Protein AF-A0A2S8FI30-F1 (afdb_monomer_lite)

Structure (mmCIF, N/CA/C/O backbone):
data_AF-A0A2S8FI30-F1
#
_entry.id   AF-A0A2S8FI30-F1
#
loop_
_atom_site.group_PDB
_atom_site.id
_atom_site.type_symbol
_atom_site.label_atom_id
_atom_site.label_alt_id
_atom_site.label_comp_id
_atom_site.label_asym_id
_atom_site.label_entity_id
_atom_site.label_seq_id
_atom_site.pdbx_PDB_ins_code
_atom_site.Cartn_x
_atom_site.Cartn_y
_atom_site.Cartn_z
_atom_site.occupancy
_atom_site.B_iso_or_equiv
_atom_site.auth_seq_id
_atom_site.auth_comp_id
_atom_site.auth_asym_id
_atom_site.auth_atom_id
_atom_site.pdbx_PDB_model_num
ATOM 1 N N . ASN A 1 1 ? 1.760 -19.491 18.543 1.00 48.53 1 ASN A N 1
ATOM 2 C CA . ASN A 1 1 ? 0.529 -19.388 17.730 1.00 48.53 1 ASN A CA 1
ATOM 3 C C . ASN A 1 1 ? 0.684 -18.274 16.718 1.00 48.53 1 ASN A C 1
ATOM 5 O O . ASN A 1 1 ? 1.108 -17.196 17.107 1.00 48.53 1 ASN A O 1
ATOM 9 N N . ALA A 1 2 ? 0.398 -18.541 15.443 1.00 77.31 2 ALA A N 1
ATOM 10 C CA . ALA A 1 2 ? 0.390 -17.518 14.401 1.00 77.31 2 ALA A CA 1
ATOM 11 C C . ALA A 1 2 ? -0.924 -16.720 14.468 1.00 77.31 2 ALA A C 1
ATOM 13 O O . ALA A 1 2 ? -1.994 -17.319 14.578 1.00 77.31 2 ALA A O 1
ATOM 14 N N . THR A 1 3 ? -0.848 -15.389 14.424 1.00 86.88 3 THR A N 1
ATOM 15 C CA . THR A 1 3 ? -2.025 -14.510 14.316 1.00 86.88 3 THR A CA 1
ATOM 16 C C . THR A 1 3 ? -2.758 -14.792 13.003 1.00 86.88 3 THR A C 1
ATOM 18 O O . THR A 1 3 ? -2.116 -14.876 11.954 1.00 86.88 3 THR A O 1
ATOM 21 N N . LEU A 1 4 ? -4.083 -14.950 13.047 1.00 93.75 4 LEU A N 1
ATOM 22 C CA . LEU A 1 4 ? -4.914 -15.116 11.853 1.00 93.75 4 LEU A CA 1
ATOM 23 C C . LEU A 1 4 ? -5.099 -13.755 11.173 1.00 93.75 4 LEU A C 1
ATOM 25 O O . LEU A 1 4 ? -5.474 -12.808 11.842 1.00 93.75 4 LEU A O 1
ATOM 29 N N . TRP A 1 5 ? -4.890 -13.666 9.859 1.00 96.81 5 TRP A N 1
ATOM 30 C CA . TRP A 1 5 ? -5.073 -12.421 9.105 1.00 96.81 5 TRP A CA 1
ATOM 31 C C . TRP A 1 5 ? -6.283 -12.513 8.175 1.00 96.81 5 TRP A C 1
ATOM 33 O O . TRP A 1 5 ? -6.481 -13.521 7.497 1.00 96.81 5 TRP A O 1
ATOM 43 N N . ARG A 1 6 ? -7.107 -11.462 8.140 1.00 97.25 6 ARG A N 1
ATOM 44 C CA . ARG A 1 6 ? -8.367 -11.386 7.380 1.00 97.25 6 ARG A CA 1
ATOM 45 C C . ARG A 1 6 ? -8.351 -10.207 6.413 1.00 97.25 6 ARG A C 1
ATOM 47 O O . ARG A 1 6 ? -7.828 -9.152 6.748 1.00 97.25 6 ARG A O 1
ATOM 54 N N . THR A 1 7 ? -8.943 -10.376 5.229 1.00 97.56 7 THR A N 1
ATOM 55 C CA . THR A 1 7 ? -9.013 -9.328 4.191 1.00 97.56 7 THR A CA 1
ATOM 56 C C . THR A 1 7 ? -9.756 -8.086 4.663 1.00 97.56 7 THR A C 1
ATOM 58 O O . THR A 1 7 ? -10.864 -8.195 5.189 1.00 97.56 7 THR A O 1
ATOM 61 N N . LEU A 1 8 ? -9.178 -6.919 4.387 1.00 97.50 8 LEU A N 1
ATOM 62 C CA . LEU A 1 8 ? -9.879 -5.643 4.345 1.00 97.50 8 LEU A CA 1
ATOM 63 C C . LEU A 1 8 ? -10.277 -5.363 2.895 1.00 97.50 8 LEU A C 1
ATOM 65 O O . LEU A 1 8 ? -9.431 -5.357 2.004 1.00 97.50 8 LEU A O 1
ATOM 69 N N . LYS A 1 9 ? -11.575 -5.176 2.650 1.00 97.06 9 LYS A N 1
ATOM 70 C CA . LYS A 1 9 ? -12.101 -4.876 1.314 1.00 97.06 9 LYS A CA 1
ATOM 71 C C . LYS A 1 9 ? -12.248 -3.369 1.165 1.00 97.06 9 LYS A C 1
ATOM 73 O O . LYS A 1 9 ? -12.933 -2.752 1.976 1.00 97.06 9 LYS A O 1
ATOM 78 N N . ALA A 1 10 ? -11.615 -2.797 0.148 1.00 97.75 10 ALA A N 1
ATOM 79 C CA . ALA A 1 10 ? -11.754 -1.377 -0.144 1.00 97.75 10 ALA A CA 1
ATOM 80 C C . ALA A 1 10 ? -13.154 -1.079 -0.704 1.00 97.75 10 ALA A C 1
ATOM 82 O O . ALA A 1 10 ? -13.654 -1.820 -1.553 1.00 97.75 10 ALA A O 1
ATOM 83 N N . SER A 1 11 ? -13.771 0.007 -0.240 1.00 97.88 11 SER A N 1
ATOM 84 C CA . SER A 1 11 ? -15.017 0.559 -0.788 1.00 97.88 11 SER A CA 1
ATOM 85 C C . SER A 1 11 ? -14.761 1.655 -1.823 1.00 97.88 11 SER A C 1
ATOM 87 O O . SER A 1 11 ? -15.597 1.871 -2.699 1.00 97.88 11 SER A O 1
ATOM 89 N N . LYS A 1 12 ? -13.609 2.332 -1.742 1.00 98.56 12 LYS A N 1
ATOM 90 C CA . LYS A 1 12 ? -13.217 3.419 -2.643 1.00 98.56 12 LYS A CA 1
ATOM 91 C C . LYS A 1 12 ? -11.731 3.326 -2.977 1.00 98.56 12 LYS A C 1
ATOM 93 O O . LYS A 1 12 ? -10.918 3.018 -2.106 1.00 98.56 12 LYS A O 1
ATOM 98 N N . LEU A 1 13 ? -11.406 3.592 -4.239 1.00 98.75 13 LEU A N 1
ATOM 99 C CA . LEU A 1 13 ? -10.051 3.608 -4.778 1.00 98.75 13 LEU A CA 1
ATOM 100 C C . LEU A 1 13 ? -9.864 4.909 -5.559 1.00 98.75 13 LEU A C 1
ATOM 102 O O . LEU A 1 13 ? -10.626 5.183 -6.487 1.00 98.75 13 LEU A O 1
ATOM 106 N N . GLU A 1 14 ? -8.864 5.698 -5.194 1.00 98.69 14 GLU A N 1
ATOM 107 C CA . GLU A 1 14 ? -8.540 6.971 -5.836 1.00 98.69 14 GLU A CA 1
ATOM 108 C C . GLU A 1 14 ? -7.044 7.047 -6.123 1.00 98.69 14 GLU A C 1
ATOM 110 O O . GLU A 1 14 ? -6.220 6.537 -5.362 1.00 98.69 14 GLU A O 1
ATOM 115 N N . THR A 1 15 ? -6.689 7.687 -7.234 1.00 98.56 15 THR A N 1
ATOM 116 C CA . THR A 1 15 ? -5.297 7.915 -7.624 1.00 98.56 15 THR A CA 1
ATOM 117 C C . THR A 1 15 ? -5.141 9.250 -8.344 1.00 98.56 15 THR A C 1
ATOM 119 O O . THR A 1 15 ? -6.119 9.881 -8.748 1.00 98.56 15 THR A O 1
ATOM 122 N N . ASN A 1 16 ? -3.892 9.664 -8.551 1.00 97.88 16 ASN A N 1
ATOM 123 C CA . ASN A 1 16 ? -3.548 10.788 -9.419 1.00 97.88 16 ASN A CA 1
ATOM 124 C C . ASN A 1 16 ? -3.657 10.464 -10.924 1.00 97.88 16 ASN A C 1
ATOM 126 O O . ASN A 1 16 ? -4.000 11.350 -11.704 1.00 97.88 16 ASN A O 1
ATOM 130 N N . LEU A 1 17 ? -3.333 9.237 -11.347 1.00 98.00 17 LEU A N 1
ATOM 131 C CA . LEU A 1 17 ? -3.381 8.817 -12.757 1.00 98.00 17 LEU A CA 1
ATOM 132 C C . LEU A 1 17 ? -3.644 7.307 -12.948 1.00 98.00 17 LEU A C 1
ATOM 134 O O . LEU A 1 17 ? -4.478 6.971 -13.795 1.00 98.00 17 LEU A O 1
ATOM 138 N N . PRO A 1 18 ? -2.994 6.383 -12.206 1.00 98.06 18 PRO A N 1
ATOM 139 C CA . PRO A 1 18 ? -3.192 4.946 -12.410 1.00 98.06 18 PRO A CA 1
ATOM 140 C C . PRO A 1 18 ? -4.629 4.471 -12.206 1.00 98.06 18 PRO A C 1
ATOM 142 O O . PRO A 1 18 ? -5.340 4.950 -11.332 1.00 98.06 18 PRO A O 1
ATOM 145 N N . LYS A 1 19 ? -5.061 3.453 -12.944 1.00 98.50 19 LYS A N 1
ATOM 146 C CA . LYS A 1 19 ? -6.378 2.841 -12.729 1.00 98.50 19 LYS A CA 1
ATOM 147 C C . LYS A 1 19 ? -6.265 1.708 -11.721 1.00 98.50 19 LYS A C 1
ATOM 149 O O . LYS A 1 19 ? -5.481 0.789 -11.947 1.00 98.50 19 LYS A O 1
ATOM 154 N N . LEU A 1 20 ? -7.069 1.752 -10.660 1.00 98.75 20 LEU A N 1
ATOM 155 C CA . LEU A 1 20 ? -7.162 0.679 -9.670 1.00 98.75 20 LEU A CA 1
ATOM 156 C C . LEU A 1 20 ? -8.477 -0.093 -9.811 1.00 98.75 20 LEU A C 1
ATOM 158 O O . LEU A 1 20 ? -9.530 0.500 -10.041 1.00 98.75 20 LEU A O 1
ATOM 162 N N . GLU A 1 21 ? -8.412 -1.407 -9.624 1.00 98.44 21 GLU A N 1
ATOM 163 C CA . GLU A 1 21 ? -9.562 -2.314 -9.623 1.00 98.44 21 GLU A CA 1
ATOM 164 C C . GLU A 1 21 ? -9.452 -3.308 -8.462 1.00 98.44 21 GLU A C 1
ATOM 166 O O . GLU A 1 21 ? -8.405 -3.928 -8.274 1.00 98.44 21 GLU A O 1
ATOM 171 N N . THR A 1 22 ? -10.535 -3.502 -7.705 1.00 98.44 22 THR A N 1
ATOM 172 C CA . THR A 1 22 ? -10.624 -4.581 -6.708 1.00 98.44 22 THR A CA 1
ATOM 173 C C . THR A 1 22 ? -10.979 -5.902 -7.393 1.00 98.44 22 THR A C 1
ATOM 175 O O . THR A 1 22 ? -12.020 -6.014 -8.036 1.00 98.44 22 THR A O 1
ATOM 178 N N . LEU A 1 23 ? -10.148 -6.923 -7.204 1.00 98.38 23 LEU A N 1
ATOM 179 C CA . LEU A 1 23 ? -10.343 -8.278 -7.713 1.00 98.38 23 LEU A CA 1
ATOM 180 C C . LEU A 1 23 ? -11.223 -9.128 -6.777 1.00 98.38 23 LEU A C 1
ATOM 182 O O . LEU A 1 23 ? -11.473 -8.786 -5.620 1.00 98.38 23 LEU A O 1
ATOM 186 N N . ALA A 1 24 ? -11.666 -10.291 -7.265 1.00 96.62 24 ALA A N 1
ATOM 187 C CA . ALA A 1 24 ? -12.576 -11.188 -6.544 1.00 96.62 24 ALA A CA 1
ATOM 188 C C . ALA A 1 24 ? -12.027 -11.705 -5.196 1.00 96.62 24 ALA A C 1
ATOM 190 O O . ALA A 1 24 ? -12.799 -11.963 -4.271 1.00 96.62 24 ALA A O 1
ATOM 191 N N . ASP A 1 25 ? -10.705 -11.834 -5.064 1.00 96.38 25 ASP A N 1
ATOM 192 C CA . ASP A 1 25 ? -10.029 -12.243 -3.824 1.00 96.38 25 ASP A CA 1
ATOM 193 C C . ASP A 1 25 ? -9.849 -11.091 -2.811 1.00 96.38 25 ASP A C 1
ATOM 195 O O . ASP A 1 25 ? -9.383 -11.309 -1.689 1.00 96.38 25 ASP A O 1
ATOM 199 N N . GLY A 1 26 ? -10.254 -9.872 -3.183 1.00 96.62 26 GLY A N 1
ATOM 200 C CA . GLY A 1 26 ? -10.103 -8.650 -2.398 1.00 96.62 26 GLY A CA 1
ATOM 201 C C . GLY A 1 26 ? -8.739 -7.973 -2.533 1.00 96.62 26 GLY A C 1
ATOM 202 O O . GLY A 1 26 ? -8.513 -6.973 -1.855 1.00 96.62 26 GLY A O 1
ATOM 203 N N . SER A 1 27 ? -7.843 -8.487 -3.383 1.00 98.62 27 SER A N 1
ATOM 204 C CA . SER A 1 27 ? -6.656 -7.743 -3.810 1.00 98.62 27 SER A CA 1
ATOM 205 C C . SER A 1 27 ? -7.035 -6.625 -4.783 1.00 98.62 27 SER A C 1
ATOM 207 O O . SER A 1 27 ? -8.116 -6.618 -5.364 1.00 98.62 27 SER A O 1
ATOM 209 N N . ILE A 1 28 ? -6.149 -5.657 -4.937 1.00 98.88 28 ILE A N 1
ATOM 210 C CA . ILE A 1 28 ? -6.272 -4.493 -5.800 1.00 98.88 28 ILE A CA 1
ATOM 211 C C . ILE A 1 28 ? -5.218 -4.631 -6.894 1.00 98.88 28 ILE A C 1
ATOM 213 O O . ILE A 1 28 ? -4.057 -4.932 -6.609 1.00 98.88 28 ILE A O 1
ATOM 217 N N . PHE A 1 29 ? -5.627 -4.414 -8.139 1.00 98.88 29 PHE A N 1
ATOM 218 C CA . PHE A 1 29 ? -4.756 -4.398 -9.305 1.00 98.88 29 PHE A CA 1
ATOM 219 C C . PHE A 1 29 ? -4.650 -2.982 -9.869 1.00 98.88 29 PHE A C 1
ATOM 221 O O . PHE A 1 29 ? -5.655 -2.291 -10.018 1.00 98.88 29 PHE A O 1
ATOM 228 N N . SER A 1 30 ? -3.431 -2.560 -10.190 1.00 98.69 30 SER A N 1
ATOM 229 C CA . SER A 1 30 ? -3.097 -1.248 -10.733 1.00 98.69 30 SER A CA 1
ATOM 230 C C . SER A 1 30 ? -2.647 -1.368 -12.185 1.00 98.69 30 SER A C 1
ATOM 232 O O . SER A 1 30 ? -1.804 -2.195 -12.535 1.00 98.69 30 SER A O 1
ATOM 234 N N . SER A 1 31 ? -3.225 -0.538 -13.047 1.00 98.12 31 SER A N 1
ATOM 235 C CA . SER A 1 31 ? -3.053 -0.587 -14.499 1.00 98.12 31 SER A CA 1
ATOM 236 C C . SER A 1 31 ? -3.124 0.809 -15.130 1.00 98.12 31 SER A C 1
ATOM 238 O O . SER A 1 31 ? -3.230 1.820 -14.434 1.00 98.12 31 SER A O 1
ATOM 240 N N . GLY A 1 32 ? -3.060 0.877 -16.463 1.00 97.06 32 GLY A N 1
ATOM 241 C CA . GLY A 1 32 ? -3.092 2.137 -17.211 1.00 97.06 32 GLY A CA 1
ATOM 242 C C . GLY A 1 32 ? -1.777 2.907 -17.123 1.00 97.06 32 GLY A C 1
ATOM 243 O O . GLY A 1 32 ? -0.720 2.310 -16.927 1.00 97.06 32 GLY A O 1
ATOM 244 N N . ASP A 1 33 ? -1.836 4.225 -17.263 1.00 96.88 33 ASP A N 1
ATOM 245 C CA . ASP A 1 33 ? -0.640 5.059 -17.166 1.00 96.88 33 ASP A CA 1
ATOM 246 C C . ASP A 1 33 ? -0.115 5.118 -15.723 1.00 96.88 33 ASP A C 1
ATOM 248 O O . ASP A 1 33 ? -0.815 4.804 -14.757 1.00 96.88 33 ASP A O 1
ATOM 252 N N . ILE A 1 34 ? 1.163 5.452 -15.588 1.00 96.12 34 ILE A N 1
ATOM 253 C CA . ILE A 1 34 ? 1.909 5.475 -14.330 1.00 96.12 34 ILE A CA 1
ATOM 254 C C . ILE A 1 34 ? 2.854 6.674 -14.349 1.00 96.12 34 ILE A C 1
ATOM 256 O O . ILE A 1 34 ? 3.395 7.013 -15.405 1.00 96.12 34 ILE A O 1
ATOM 260 N N . THR A 1 35 ? 3.054 7.335 -13.211 1.00 96.50 35 THR A N 1
ATOM 261 C CA . THR A 1 35 ? 3.946 8.498 -13.120 1.00 96.50 35 THR A CA 1
ATOM 262 C C . THR A 1 35 ? 5.155 8.211 -12.230 1.00 96.50 35 THR A C 1
ATOM 264 O O . THR A 1 35 ? 5.244 7.175 -11.576 1.00 96.50 35 THR A O 1
ATOM 267 N N . LYS A 1 36 ? 6.113 9.146 -12.196 1.00 96.12 36 LYS A N 1
ATOM 268 C CA . LYS A 1 36 ? 7.264 9.093 -11.274 1.00 96.12 36 LYS A CA 1
ATOM 269 C C . LYS A 1 36 ? 6.864 9.320 -9.807 1.00 96.12 36 LYS A C 1
ATOM 271 O O . LYS A 1 36 ? 7.640 9.009 -8.908 1.00 96.12 36 LYS A O 1
ATOM 276 N N . ARG A 1 37 ? 5.664 9.865 -9.582 1.00 97.75 37 ARG A N 1
ATOM 277 C CA . ARG A 1 37 ? 5.104 10.149 -8.264 1.00 97.75 37 ARG A CA 1
ATOM 278 C C . ARG A 1 37 ? 3.619 9.804 -8.237 1.00 97.75 37 ARG A C 1
ATOM 280 O O . ARG A 1 37 ? 2.777 10.660 -8.509 1.00 97.75 37 ARG A O 1
ATOM 287 N N . ASP A 1 38 ? 3.307 8.561 -7.902 1.00 98.50 38 ASP A N 1
ATOM 288 C CA . ASP A 1 38 ? 1.922 8.108 -7.786 1.00 98.50 38 ASP A CA 1
ATOM 289 C C . ASP A 1 38 ? 1.452 8.114 -6.338 1.00 98.50 38 ASP A C 1
ATOM 291 O O . ASP A 1 38 ? 2.201 7.769 -5.427 1.00 98.50 38 ASP A O 1
ATOM 295 N N . MET A 1 39 ? 0.185 8.470 -6.144 1.00 98.69 39 MET A N 1
ATOM 296 C CA . MET A 1 39 ? -0.496 8.401 -4.855 1.00 98.69 39 MET A CA 1
ATOM 297 C C . MET A 1 39 ? -1.715 7.500 -5.001 1.00 98.69 39 MET A C 1
ATOM 299 O O . MET A 1 39 ? -2.551 7.761 -5.867 1.00 98.69 39 MET A O 1
ATOM 303 N N . PHE A 1 40 ? -1.821 6.461 -4.172 1.00 98.81 40 PHE A N 1
ATOM 304 C CA . PHE A 1 40 ? -3.023 5.628 -4.066 1.00 98.81 40 PHE A CA 1
ATOM 305 C C . PHE A 1 40 ? -3.726 5.934 -2.748 1.00 98.81 40 PHE A C 1
ATOM 307 O O . PHE A 1 40 ? -3.162 5.686 -1.686 1.00 98.81 40 PHE A O 1
ATOM 314 N N . THR A 1 41 ? -4.965 6.412 -2.817 1.00 98.88 41 THR A N 1
ATOM 315 C CA . THR A 1 41 ? -5.828 6.650 -1.657 1.00 98.88 41 THR A CA 1
ATOM 316 C C . THR A 1 41 ? -6.918 5.584 -1.632 1.00 98.88 41 THR A C 1
ATOM 318 O O . THR A 1 41 ? -7.686 5.422 -2.582 1.00 98.88 41 THR A O 1
ATOM 321 N N . LEU A 1 42 ? -6.956 4.808 -0.553 1.00 98.88 42 LEU A N 1
ATOM 322 C CA . LEU A 1 42 ? -7.769 3.603 -0.418 1.00 98.88 42 LEU A CA 1
ATOM 323 C C . LEU A 1 42 ? -8.657 3.733 0.815 1.00 98.88 42 LEU A C 1
ATOM 325 O O . LEU A 1 42 ? -8.144 3.907 1.920 1.00 98.88 42 LEU A O 1
ATOM 329 N N . THR A 1 43 ? -9.970 3.604 0.652 1.00 98.75 43 THR A N 1
ATOM 330 C CA . THR A 1 43 ? -10.914 3.670 1.776 1.00 98.75 43 THR A CA 1
ATOM 331 C C . THR A 1 43 ? -11.464 2.288 2.097 1.00 98.75 43 THR A C 1
ATOM 333 O O . THR A 1 43 ? -11.948 1.581 1.213 1.00 98.75 43 THR A O 1
ATOM 336 N N . PHE A 1 44 ? -11.415 1.919 3.375 1.00 98.44 44 PHE A N 1
ATOM 337 C CA . PHE A 1 44 ? -11.895 0.660 3.928 1.00 98.44 44 PHE A CA 1
ATOM 338 C C . PHE A 1 44 ? -12.947 0.948 5.007 1.00 98.44 44 PHE A C 1
ATOM 340 O O . PHE A 1 44 ? -12.607 1.546 6.031 1.00 98.44 44 PHE A O 1
ATOM 347 N N . PRO A 1 45 ? -14.204 0.512 4.828 1.00 97.44 45 PRO A N 1
ATOM 348 C CA . PRO A 1 45 ? -15.202 0.615 5.880 1.00 97.44 45 PRO A CA 1
ATOM 349 C C . PRO A 1 45 ? -14.863 -0.390 6.986 1.00 97.44 45 PRO A C 1
ATOM 351 O O . PRO A 1 45 ? -14.655 -1.576 6.709 1.00 97.44 45 PRO A O 1
ATOM 354 N N . ILE A 1 46 ? -14.782 0.089 8.228 1.00 97.00 46 ILE A N 1
ATOM 355 C CA . ILE A 1 46 ? -14.493 -0.733 9.404 1.00 97.00 46 ILE A CA 1
ATOM 356 C C . ILE A 1 46 ? -15.771 -0.966 10.214 1.00 97.00 46 ILE A C 1
ATOM 358 O O . ILE A 1 46 ? -16.310 -0.055 10.846 1.00 97.00 46 ILE A O 1
ATOM 362 N N . ASP A 1 47 ? -16.220 -2.218 10.237 1.00 94.38 47 ASP A N 1
ATOM 363 C CA . ASP A 1 47 ?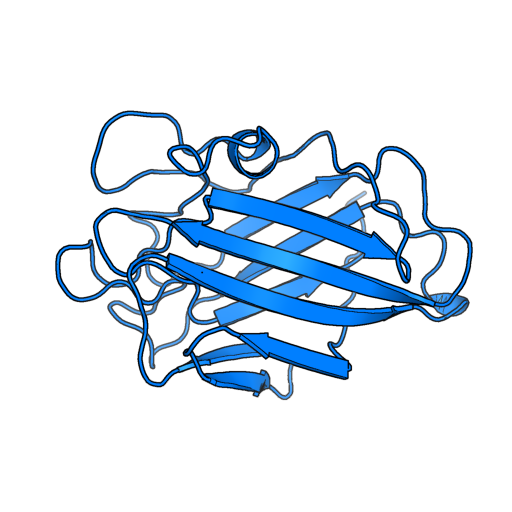 -17.399 -2.676 10.973 1.00 94.38 47 ASP A CA 1
ATOM 364 C C . ASP A 1 47 ? -17.070 -3.070 12.423 1.00 94.38 47 ASP A C 1
ATOM 366 O O . ASP A 1 47 ? -15.944 -3.485 12.710 1.00 94.38 47 ASP A O 1
ATOM 370 N N . PRO A 1 48 ? -18.057 -3.091 13.345 1.00 95.31 48 PRO A N 1
ATOM 371 C CA . PRO A 1 48 ? -17.843 -3.527 14.729 1.00 95.31 48 PRO A CA 1
ATOM 372 C C . PRO A 1 48 ? -17.213 -4.922 14.866 1.00 95.31 48 PRO A C 1
ATOM 374 O O . PRO A 1 48 ? -16.434 -5.172 15.780 1.00 95.31 48 PRO A O 1
ATOM 377 N N . SER A 1 49 ? -17.505 -5.831 13.929 1.00 94.62 49 SER A N 1
ATOM 378 C CA . SER A 1 49 ? -16.946 -7.195 13.900 1.00 94.62 49 SER A CA 1
ATOM 379 C C . SER A 1 49 ? -15.453 -7.263 13.537 1.00 94.62 49 SER A C 1
ATOM 381 O O . SER A 1 49 ? -14.841 -8.335 13.577 1.00 94.62 49 SER A O 1
ATOM 383 N N . GLN A 1 50 ? -14.869 -6.135 13.132 1.00 94.94 50 GLN A N 1
ATOM 384 C CA . GLN A 1 50 ? -13.475 -5.999 12.718 1.00 94.94 50 GLN A CA 1
ATOM 385 C C . GLN A 1 50 ? -12.618 -5.285 13.771 1.00 94.94 50 GLN A C 1
ATOM 387 O O . GLN A 1 50 ? -11.429 -5.076 13.538 1.00 94.94 50 GLN A O 1
ATOM 392 N N . LEU A 1 51 ? -13.214 -4.931 14.913 1.00 95.69 51 LEU A N 1
ATOM 393 C CA . LEU A 1 51 ? -12.579 -4.196 15.998 1.00 95.69 51 LEU A CA 1
ATOM 394 C C . LEU A 1 51 ? -12.168 -5.141 17.147 1.00 95.69 51 LEU A C 1
ATOM 396 O O . LEU A 1 51 ? -12.809 -6.173 17.357 1.00 95.69 51 LEU A O 1
ATOM 400 N N . PRO A 1 52 ? -11.136 -4.783 17.932 1.00 96.50 52 PRO A N 1
ATOM 401 C CA . PRO A 1 52 ? -10.250 -3.641 17.717 1.00 96.50 52 PRO A CA 1
ATOM 402 C C . PRO A 1 52 ? -9.272 -3.890 16.559 1.00 96.50 52 PRO A C 1
ATOM 404 O O . PRO A 1 52 ? -8.734 -4.989 16.420 1.00 96.50 52 PRO A O 1
ATOM 407 N N . LEU A 1 53 ? -8.997 -2.856 15.759 1.00 97.69 53 LEU A N 1
ATOM 408 C CA . LEU A 1 53 ? -7.949 -2.917 14.740 1.00 97.69 53 LEU A CA 1
ATOM 409 C C . LEU A 1 53 ? -6.632 -2.430 15.342 1.00 97.69 53 LEU A C 1
ATOM 411 O O . LEU A 1 53 ? -6.531 -1.286 15.776 1.00 97.69 53 LEU A O 1
ATOM 415 N N . THR A 1 54 ? -5.629 -3.301 15.376 1.00 97.75 54 THR A N 1
ATOM 416 C CA . THR A 1 54 ? -4.340 -3.038 16.043 1.00 97.75 54 THR A CA 1
ATOM 417 C C . THR A 1 54 ? -3.157 -2.976 15.084 1.00 97.75 54 THR A C 1
ATOM 419 O O . THR A 1 54 ? -2.102 -2.455 15.439 1.00 97.75 54 THR A O 1
ATOM 422 N N . ALA A 1 55 ? -3.313 -3.507 13.874 1.00 98.31 55 ALA A N 1
ATOM 423 C CA . ALA A 1 55 ? -2.271 -3.545 12.862 1.00 98.31 55 ALA A CA 1
ATOM 424 C C . ALA A 1 55 ? -2.874 -3.630 11.459 1.00 98.31 55 ALA A C 1
ATOM 426 O O . ALA A 1 55 ? -4.000 -4.100 11.274 1.00 98.31 55 ALA A O 1
ATOM 427 N N . LEU A 1 56 ? -2.079 -3.228 10.476 1.00 98.62 56 LEU A N 1
ATOM 428 C CA . LEU A 1 56 ? -2.356 -3.379 9.056 1.00 98.62 56 LEU A CA 1
ATOM 429 C C . LEU A 1 56 ? -1.233 -4.192 8.428 1.00 98.62 56 LEU A C 1
ATOM 431 O O . LEU A 1 56 ? -0.056 -3.954 8.692 1.00 98.62 56 LEU A O 1
ATOM 435 N N . ARG A 1 57 ? -1.599 -5.142 7.573 1.00 98.75 57 ARG A N 1
ATOM 436 C CA . ARG A 1 57 ? -0.658 -5.855 6.713 1.00 98.75 57 ARG A CA 1
ATOM 437 C C . ARG A 1 57 ? -0.947 -5.505 5.266 1.00 98.75 57 ARG A C 1
ATOM 439 O O . ARG A 1 57 ? -2.012 -5.857 4.768 1.00 98.75 57 ARG A O 1
ATOM 446 N N . LEU A 1 58 ? 0.017 -4.880 4.609 1.00 98.88 58 LEU A N 1
ATOM 447 C CA . LEU A 1 58 ? 0.085 -4.771 3.162 1.00 98.88 58 LEU A CA 1
ATOM 448 C C . LEU A 1 58 ? 0.700 -6.062 2.610 1.00 98.88 58 LEU A C 1
ATOM 450 O O . LEU A 1 58 ? 1.838 -6.396 2.931 1.00 98.88 58 LEU A O 1
ATOM 454 N N . GLU A 1 59 ? -0.046 -6.790 1.791 1.00 98.75 59 GLU A N 1
ATOM 455 C CA . GLU A 1 59 ? 0.452 -7.907 0.989 1.00 98.75 59 GLU A CA 1
ATOM 456 C C . GLU A 1 59 ? 0.696 -7.401 -0.431 1.00 98.75 59 GLU A C 1
ATOM 458 O O . GLU A 1 59 ? -0.195 -6.801 -1.025 1.00 98.75 59 GLU A O 1
ATOM 463 N N . VAL A 1 60 ? 1.880 -7.646 -0.984 1.00 98.81 60 VAL A N 1
ATOM 464 C CA . VAL A 1 60 ? 2.211 -7.377 -2.388 1.00 98.81 60 VAL A CA 1
ATOM 465 C C . VAL A 1 60 ? 2.307 -8.718 -3.105 1.00 98.81 60 VAL A C 1
ATOM 467 O O . VAL A 1 60 ? 2.908 -9.661 -2.585 1.00 98.81 60 VAL A O 1
ATOM 470 N N . LEU A 1 61 ? 1.634 -8.845 -4.245 1.00 98.81 61 LEU A N 1
ATOM 471 C CA . LEU A 1 61 ? 1.314 -10.135 -4.852 1.00 98.81 61 LEU A CA 1
ATOM 472 C C . LEU A 1 61 ? 1.833 -10.212 -6.289 1.00 98.81 61 LEU A C 1
ATOM 474 O O . LEU A 1 61 ? 1.745 -9.223 -7.019 1.00 98.81 61 LEU A O 1
ATOM 478 N N . PRO A 1 62 ? 2.327 -11.380 -6.723 1.00 98.50 62 PRO A N 1
ATOM 479 C CA . PRO A 1 62 ? 2.695 -11.574 -8.110 1.00 98.50 62 PRO A CA 1
ATOM 480 C C . PRO A 1 62 ? 1.459 -11.659 -9.002 1.00 98.50 62 PRO A C 1
ATOM 482 O O . PRO A 1 62 ? 0.374 -12.069 -8.577 1.00 98.50 62 PRO A O 1
ATOM 485 N N . ASP A 1 63 ? 1.637 -11.283 -10.260 1.00 98.56 63 ASP A N 1
ATOM 486 C CA . ASP A 1 63 ? 0.617 -11.394 -11.293 1.00 98.56 63 ASP A CA 1
ATOM 487 C C . ASP A 1 63 ? 1.283 -11.403 -12.673 1.00 98.56 63 ASP A C 1
ATOM 489 O O . ASP A 1 63 ? 2.084 -10.523 -12.981 1.00 98.56 63 ASP A O 1
ATOM 493 N N . GLU A 1 64 ? 0.951 -12.379 -13.520 1.00 97.94 64 GLU A N 1
ATOM 494 C CA . GLU A 1 64 ? 1.575 -12.552 -14.844 1.00 97.94 64 GLU A CA 1
ATOM 495 C C . GLU A 1 64 ? 1.348 -11.360 -15.787 1.00 97.94 64 GLU A C 1
ATOM 497 O O . GLU A 1 64 ? 2.089 -11.178 -16.750 1.00 97.94 64 GLU A O 1
ATOM 502 N N . ARG A 1 65 ? 0.340 -10.522 -15.509 1.00 98.00 65 ARG A N 1
ATOM 503 C CA . ARG A 1 65 ? 0.069 -9.293 -16.269 1.00 98.00 65 ARG A CA 1
ATOM 504 C C . ARG A 1 65 ? 1.076 -8.176 -15.976 1.00 98.00 65 ARG A C 1
ATOM 506 O O . ARG A 1 65 ? 1.096 -7.182 -16.700 1.00 98.00 65 ARG A O 1
ATOM 513 N N . LEU A 1 66 ? 1.856 -8.293 -14.901 1.00 98.38 66 LEU A N 1
ATOM 514 C CA . LEU A 1 66 ? 2.834 -7.292 -14.485 1.00 98.38 66 LEU A CA 1
ATOM 515 C C . LEU A 1 66 ? 4.206 -7.560 -15.121 1.00 98.38 66 LEU A C 1
ATOM 517 O O . LEU A 1 66 ? 4.568 -8.716 -15.354 1.00 98.38 66 LEU A O 1
ATOM 521 N N . PRO A 1 67 ? 5.016 -6.511 -15.359 1.00 97.56 67 PRO A N 1
ATOM 522 C CA . PRO A 1 67 ? 6.419 -6.663 -15.731 1.00 97.56 67 PRO A CA 1
ATOM 523 C C . PRO A 1 67 ? 7.144 -7.680 -14.845 1.00 97.56 67 PRO A C 1
ATOM 525 O O . PRO A 1 67 ? 7.044 -7.604 -13.625 1.00 97.56 67 PRO A O 1
ATOM 528 N N . ALA A 1 68 ? 7.847 -8.641 -15.450 1.00 97.50 68 ALA A N 1
ATOM 529 C CA . ALA A 1 68 ? 8.559 -9.714 -14.742 1.00 97.50 68 ALA A CA 1
ATOM 530 C C . ALA A 1 68 ? 7.721 -10.490 -13.689 1.00 97.50 68 ALA A C 1
ATOM 532 O O . ALA A 1 68 ? 8.288 -11.103 -12.790 1.00 97.50 68 ALA A O 1
ATOM 533 N N . GLY A 1 69 ? 6.384 -10.481 -13.784 1.00 98.06 69 GLY A N 1
ATOM 534 C CA . GLY A 1 69 ? 5.490 -11.114 -12.807 1.00 98.06 69 GLY A CA 1
ATOM 535 C C . GLY A 1 69 ? 5.187 -10.270 -11.560 1.00 98.06 69 GLY A C 1
ATOM 536 O O . GLY A 1 69 ? 4.496 -10.749 -10.661 1.00 98.06 69 GLY A O 1
ATOM 537 N N . GLY A 1 70 ? 5.660 -9.019 -11.493 1.00 97.94 70 GLY A N 1
ATOM 538 C CA . GLY A 1 70 ? 5.390 -8.089 -10.392 1.00 97.94 70 GLY A CA 1
ATOM 539 C C . GLY A 1 70 ? 6.225 -8.358 -9.131 1.00 97.94 70 GLY A C 1
ATOM 540 O O . GLY A 1 70 ? 7.265 -9.002 -9.228 1.00 97.94 70 GLY A O 1
ATOM 541 N N . PRO A 1 71 ? 5.804 -7.876 -7.943 1.00 98.19 71 PRO A N 1
ATOM 542 C CA . PRO A 1 71 ? 4.497 -7.278 -7.639 1.00 98.19 71 PRO A CA 1
ATOM 543 C C . PRO A 1 71 ? 4.361 -5.794 -8.027 1.00 98.19 71 PRO A C 1
ATOM 545 O O . PRO A 1 71 ? 3.283 -5.216 -7.877 1.00 98.19 71 PRO A O 1
ATOM 548 N N . GLY A 1 72 ? 5.433 -5.160 -8.501 1.00 98.06 72 GLY A N 1
ATOM 549 C CA . GLY A 1 72 ? 5.459 -3.768 -8.935 1.00 98.06 72 GLY A CA 1
ATOM 550 C C . GLY A 1 72 ? 5.216 -3.557 -10.428 1.00 98.06 72 GLY A C 1
ATOM 551 O O . GLY A 1 72 ? 5.073 -4.501 -11.207 1.00 98.06 72 GLY A O 1
ATOM 552 N N . ARG A 1 73 ? 5.145 -2.282 -10.824 1.00 97.31 73 ARG A N 1
ATOM 553 C CA . ARG A 1 73 ? 4.842 -1.847 -12.198 1.00 97.31 73 ARG A CA 1
ATOM 554 C C . ARG A 1 73 ? 6.023 -1.229 -12.933 1.00 97.31 73 ARG A C 1
ATOM 556 O O . ARG A 1 73 ? 5.860 -0.832 -14.087 1.00 97.31 73 ARG A O 1
ATOM 563 N N . SER A 1 74 ? 7.189 -1.133 -12.293 1.00 96.69 74 SER A N 1
ATOM 564 C CA . SER A 1 74 ? 8.388 -0.611 -12.951 1.00 96.69 74 SER A CA 1
ATOM 565 C C . SER A 1 74 ? 8.659 -1.399 -14.232 1.00 96.69 74 SER A C 1
ATOM 567 O O . SER A 1 74 ? 8.566 -2.628 -14.249 1.00 96.69 74 SER A O 1
ATOM 569 N N . TYR A 1 75 ? 8.977 -0.694 -15.316 1.00 91.38 75 TYR A N 1
ATOM 570 C CA . TYR A 1 75 ? 9.271 -1.311 -16.613 1.00 91.38 75 TYR A CA 1
ATOM 571 C C . TYR A 1 75 ? 10.379 -0.575 -17.365 1.00 91.38 75 TYR A C 1
ATOM 573 O O . TYR A 1 75 ? 11.344 -1.194 -17.803 1.00 91.38 75 TYR A O 1
ATOM 581 N N . TYR A 1 76 ? 10.236 0.746 -17.500 1.00 83.25 76 TYR A N 1
ATOM 582 C CA . TYR A 1 76 ? 11.198 1.633 -18.153 1.00 83.25 76 TYR A CA 1
ATOM 583 C C . TYR A 1 76 ? 11.963 2.437 -17.091 1.00 83.25 76 TYR A C 1
ATOM 585 O O . TYR A 1 76 ? 11.364 2.824 -16.090 1.00 83.25 76 TYR A O 1
ATOM 593 N N . GLU A 1 77 ? 13.267 2.669 -17.289 1.00 86.75 77 GLU A N 1
ATOM 594 C CA . GLU A 1 77 ? 14.218 3.311 -16.344 1.00 86.75 77 GLU A CA 1
ATOM 595 C C . GLU A 1 77 ? 14.459 2.564 -15.014 1.00 86.75 77 GLU A C 1
ATOM 597 O O . GLU A 1 77 ? 15.558 2.637 -14.468 1.00 86.75 77 GLU A O 1
ATOM 602 N N . GLY A 1 78 ? 13.469 1.823 -14.516 1.00 87.25 78 GLY A N 1
ATOM 603 C CA . GLY A 1 78 ? 13.556 0.955 -13.344 1.00 87.25 78 GLY A CA 1
ATOM 604 C C . GLY A 1 78 ? 13.768 -0.521 -13.685 1.00 87.25 78 GLY A C 1
ATOM 605 O O . GLY A 1 78 ? 13.647 -0.951 -14.834 1.00 87.25 78 GLY A O 1
ATOM 606 N N . ARG A 1 79 ? 14.041 -1.331 -12.658 1.00 91.75 79 ARG A N 1
ATOM 607 C CA . ARG A 1 79 ? 14.054 -2.793 -12.784 1.00 91.75 79 ARG A CA 1
ATOM 608 C C . ARG A 1 79 ? 12.633 -3.296 -13.045 1.00 91.75 79 ARG A C 1
ATOM 610 O O . ARG A 1 79 ? 11.710 -2.915 -12.334 1.00 91.75 79 ARG A O 1
ATOM 617 N N . GLN A 1 80 ? 12.454 -4.143 -14.057 1.00 95.69 80 GLN A N 1
ATOM 618 C CA . GLN A 1 80 ? 11.133 -4.670 -14.405 1.00 95.69 80 GLN A CA 1
ATOM 619 C C . GLN A 1 80 ? 10.499 -5.402 -13.217 1.00 95.69 80 GLN A C 1
ATOM 621 O O . GLN A 1 80 ? 11.160 -6.223 -12.593 1.00 95.69 80 GLN A O 1
ATOM 626 N N . GLY A 1 81 ? 9.236 -5.100 -12.922 1.00 96.62 81 GLY A N 1
ATOM 627 C CA . GLY A 1 81 ? 8.456 -5.744 -11.858 1.00 96.62 81 GLY A CA 1
ATOM 628 C C . GLY A 1 81 ? 8.701 -5.192 -10.460 1.00 96.62 81 GLY A C 1
ATOM 629 O O . GLY A 1 81 ? 8.044 -5.621 -9.513 1.00 96.62 81 GLY A O 1
ATOM 630 N N . ASP A 1 82 ? 9.603 -4.221 -10.324 1.00 95.75 82 ASP A N 1
ATOM 631 C CA . ASP A 1 82 ? 9.909 -3.594 -9.045 1.00 95.75 82 ASP A CA 1
ATOM 632 C C . ASP A 1 82 ? 8.898 -2.495 -8.681 1.00 95.75 82 ASP A C 1
ATOM 634 O O . ASP A 1 82 ? 8.198 -1.937 -9.539 1.00 95.75 82 ASP A O 1
ATOM 638 N N . PHE A 1 83 ? 8.842 -2.157 -7.398 1.00 97.69 83 PHE A N 1
ATOM 639 C CA . PHE A 1 83 ? 8.113 -1.006 -6.871 1.00 97.69 83 PHE A CA 1
ATOM 640 C C . PHE A 1 83 ? 8.952 -0.295 -5.811 1.00 97.69 83 PHE A C 1
ATOM 642 O O . PHE A 1 83 ? 9.899 -0.855 -5.260 1.00 97.69 83 PHE A O 1
ATOM 649 N N . PHE A 1 84 ? 8.568 0.934 -5.494 1.00 97.69 84 PHE A N 1
ATOM 650 C CA . PHE A 1 84 ? 9.146 1.677 -4.391 1.00 97.69 84 PHE A CA 1
ATOM 651 C C . PHE A 1 84 ? 8.051 2.413 -3.626 1.00 97.69 84 PHE A C 1
ATOM 653 O O . PHE A 1 84 ? 7.549 3.435 -4.088 1.00 97.69 84 PHE A O 1
ATOM 660 N N . LEU A 1 85 ? 7.648 1.850 -2.487 1.00 98.62 85 LEU A N 1
ATOM 661 C CA . LEU A 1 85 ? 6.703 2.471 -1.565 1.00 98.62 85 LEU A CA 1
ATOM 662 C C . LEU A 1 85 ? 7.481 3.427 -0.665 1.00 98.62 85 LEU A C 1
ATOM 664 O O . LEU A 1 85 ? 8.198 2.964 0.220 1.00 98.62 85 LEU A O 1
ATOM 668 N N . SER A 1 86 ? 7.343 4.724 -0.914 1.00 98.12 86 SER A N 1
ATOM 669 C CA . SER A 1 86 ? 8.021 5.763 -0.142 1.00 98.12 86 SER A CA 1
ATOM 670 C C . SER A 1 86 ? 7.320 6.016 1.182 1.00 98.12 86 SER A C 1
ATOM 672 O O . SER A 1 86 ? 7.964 5.991 2.211 1.00 98.12 86 SER A O 1
ATOM 674 N N . GLU A 1 87 ? 5.994 6.193 1.172 1.00 98.62 87 GLU A N 1
ATOM 675 C CA . GLU A 1 87 ? 5.232 6.513 2.387 1.00 98.62 87 GLU A CA 1
ATOM 676 C C . GLU A 1 87 ? 3.933 5.722 2.469 1.00 98.62 87 GLU A C 1
ATOM 678 O O . GLU A 1 87 ? 3.256 5.488 1.464 1.00 98.62 87 GLU A O 1
ATOM 683 N N . MET A 1 88 ? 3.553 5.377 3.696 1.00 98.81 88 MET A N 1
ATOM 684 C CA . MET A 1 88 ? 2.244 4.861 4.056 1.00 98.81 88 MET A CA 1
ATOM 685 C C . MET A 1 88 ? 1.683 5.687 5.210 1.00 98.81 88 MET A C 1
ATOM 687 O O . MET A 1 88 ? 2.208 5.672 6.321 1.00 98.81 88 MET A O 1
ATOM 691 N N . THR A 1 89 ? 0.555 6.348 4.975 1.00 98.75 89 THR A N 1
ATOM 692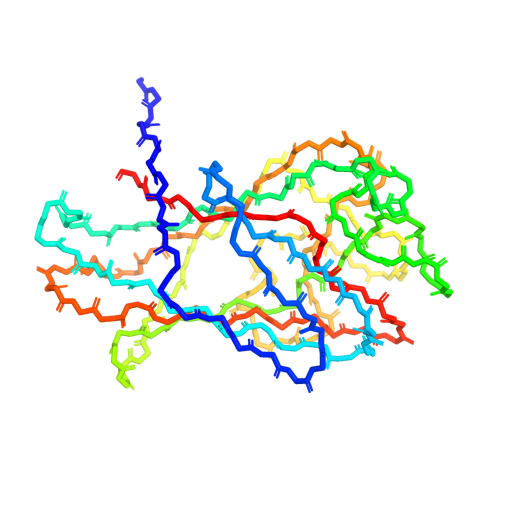 C CA . THR A 1 89 ? -0.178 7.059 6.026 1.00 98.75 89 THR A CA 1
ATOM 693 C C . THR A 1 89 ? -1.583 6.497 6.163 1.00 98.75 89 THR A C 1
ATOM 695 O O . THR A 1 89 ? -2.085 5.789 5.285 1.00 98.75 89 THR A O 1
ATOM 698 N N . ALA A 1 90 ? -2.223 6.769 7.296 1.00 98.50 90 ALA A N 1
ATOM 699 C CA . ALA A 1 90 ? -3.599 6.367 7.507 1.00 98.50 90 ALA A CA 1
ATOM 700 C C . ALA A 1 90 ? -4.361 7.378 8.367 1.00 98.50 90 ALA A C 1
ATOM 702 O O . ALA A 1 90 ? -3.783 8.086 9.196 1.00 98.50 90 ALA A O 1
ATOM 703 N N . LYS A 1 91 ? -5.681 7.412 8.194 1.00 98.31 91 LYS A N 1
ATOM 704 C CA . LYS A 1 91 ? -6.615 8.211 8.994 1.00 98.31 91 LYS A CA 1
ATOM 705 C C . LYS A 1 91 ? -7.957 7.501 9.153 1.00 98.31 91 LYS A C 1
ATOM 707 O O . LYS A 1 91 ? -8.332 6.697 8.303 1.00 98.31 91 LYS A O 1
ATOM 712 N N . VAL A 1 92 ? -8.691 7.813 10.219 1.00 97.00 92 VAL A N 1
ATOM 713 C CA . VAL A 1 92 ? -10.100 7.418 10.385 1.00 97.00 92 VAL A CA 1
ATOM 714 C C . VAL A 1 92 ? -10.962 8.670 10.292 1.00 97.00 92 VAL A C 1
ATOM 716 O O . VAL A 1 92 ? -10.812 9.596 11.094 1.00 97.00 92 VAL A O 1
ATOM 719 N N . GLY A 1 93 ? -11.836 8.726 9.285 1.00 92.94 93 GLY A N 1
ATOM 720 C CA . GLY A 1 93 ? -12.453 9.989 8.876 1.00 92.94 93 GLY A CA 1
ATOM 721 C C . GLY A 1 93 ? -11.370 11.019 8.532 1.00 92.94 93 GLY A C 1
ATOM 722 O O . GLY A 1 93 ? -10.530 10.774 7.671 1.00 92.94 93 GLY A O 1
ATOM 723 N N . GLU A 1 94 ? -11.344 12.140 9.253 1.00 92.44 94 GLU A N 1
ATOM 724 C CA . GLU A 1 94 ? -10.315 13.182 9.101 1.00 92.44 94 GLU A CA 1
ATOM 725 C C . GLU A 1 94 ? -9.213 13.140 10.168 1.00 92.44 94 GLU A C 1
ATOM 727 O O . GLU A 1 94 ? -8.330 13.992 10.167 1.00 92.44 94 GLU A O 1
ATOM 732 N N . GLN A 1 95 ? -9.245 12.172 11.087 1.00 95.56 95 GLN A N 1
ATOM 733 C CA . GLN A 1 95 ? -8.265 12.073 12.170 1.00 95.56 95 GLN A CA 1
ATOM 734 C C . GLN A 1 95 ? -7.099 11.165 11.760 1.00 95.56 95 GLN A C 1
ATOM 736 O O . GLN A 1 95 ? -7.320 9.964 11.571 1.00 95.56 95 GLN A O 1
ATOM 741 N N . PRO A 1 96 ? -5.864 11.690 11.626 1.00 97.44 96 PRO A N 1
ATOM 742 C CA . PRO A 1 96 ? -4.693 10.869 11.342 1.00 97.44 96 PRO A CA 1
ATOM 743 C C . PRO A 1 96 ? -4.479 9.816 12.429 1.00 97.44 96 PRO A C 1
ATOM 745 O O . PRO A 1 96 ? -4.593 10.115 13.619 1.00 97.44 96 PRO A O 1
ATOM 748 N N . ILE A 1 97 ? -4.123 8.596 12.027 1.00 97.12 97 ILE A N 1
ATOM 749 C CA . ILE A 1 97 ? -3.693 7.547 12.954 1.00 97.12 97 ILE A CA 1
ATOM 750 C C . ILE A 1 97 ? -2.181 7.383 12.862 1.00 97.12 97 ILE A C 1
ATOM 752 O O . ILE A 1 97 ? -1.596 7.366 11.779 1.00 97.12 97 ILE A O 1
ATOM 756 N N . LYS A 1 98 ? -1.530 7.244 14.016 1.00 97.94 98 LYS A N 1
ATOM 757 C CA . LYS A 1 98 ? -0.087 7.035 14.059 1.00 97.94 98 LYS A CA 1
ATOM 758 C C . LYS A 1 98 ? 0.236 5.557 13.848 1.00 97.94 98 LYS A C 1
ATOM 760 O O . LYS A 1 98 ? -0.147 4.696 14.642 1.00 97.94 98 LYS A O 1
ATOM 765 N N . LEU A 1 99 ? 0.976 5.287 12.778 1.00 98.44 99 LEU A N 1
ATOM 766 C CA . LEU A 1 99 ? 1.538 3.978 12.466 1.00 98.44 99 LEU A CA 1
ATOM 767 C C . LEU A 1 99 ? 2.918 3.831 13.122 1.00 98.44 99 LEU A C 1
ATOM 769 O O . LEU A 1 99 ? 3.643 4.807 13.321 1.00 98.44 99 LEU A O 1
ATOM 773 N N . THR A 1 100 ? 3.273 2.615 13.522 1.00 98.00 100 THR A N 1
ATOM 774 C CA . THR A 1 100 ? 4.520 2.324 14.236 1.00 98.00 100 THR A CA 1
ATOM 775 C C . THR A 1 100 ? 4.952 0.868 14.056 1.00 98.00 100 THR A C 1
ATOM 777 O O . THR A 1 100 ? 4.224 0.063 13.480 1.00 98.00 100 THR A O 1
ATOM 780 N N . ALA A 1 101 ? 6.137 0.524 14.568 1.00 96.50 101 ALA A N 1
ATOM 781 C CA . ALA A 1 101 ? 6.681 -0.836 14.611 1.00 96.50 101 ALA A CA 1
ATOM 782 C C . ALA A 1 101 ? 6.582 -1.589 13.269 1.00 96.50 101 ALA A C 1
ATOM 784 O O . ALA A 1 101 ? 6.148 -2.741 13.218 1.00 96.50 101 ALA A O 1
ATOM 785 N N . ALA A 1 102 ? 6.966 -0.920 12.179 1.00 97.88 102 ALA A N 1
ATOM 786 C CA . ALA A 1 102 ? 6.917 -1.507 10.851 1.00 97.88 102 ALA A CA 1
ATOM 787 C C . ALA A 1 102 ? 7.883 -2.698 10.722 1.00 97.88 102 ALA A C 1
ATOM 789 O O . ALA A 1 102 ? 9.012 -2.666 11.212 1.00 97.88 102 ALA A O 1
ATOM 790 N N . SER A 1 103 ? 7.447 -3.748 10.031 1.00 98.38 103 SER A N 1
ATOM 791 C CA . SER A 1 103 ? 8.252 -4.932 9.710 1.00 98.38 103 SER A CA 1
ATOM 792 C C . SER A 1 103 ? 7.893 -5.468 8.325 1.00 98.38 103 SER A C 1
ATOM 794 O O . SER A 1 103 ? 6.806 -5.203 7.823 1.00 98.38 103 SER A O 1
ATOM 796 N N . HIS A 1 104 ? 8.783 -6.233 7.693 1.00 98.31 104 HIS A N 1
ATOM 797 C CA . HIS A 1 104 ? 8.532 -6.836 6.380 1.00 98.31 104 HIS A CA 1
ATOM 798 C C . HIS A 1 104 ? 9.046 -8.278 6.303 1.00 98.31 104 HIS A C 1
ATOM 800 O O . HIS A 1 104 ? 9.962 -8.661 7.033 1.00 98.31 104 HIS A O 1
ATOM 806 N N . SER A 1 105 ? 8.522 -9.073 5.366 1.00 98.00 105 SER A N 1
ATOM 807 C CA . SER A 1 105 ? 9.074 -10.404 5.049 1.00 98.00 105 SER A CA 1
ATOM 808 C C . SER A 1 105 ? 10.411 -10.342 4.307 1.00 98.00 105 SER A C 1
ATOM 810 O O . SER A 1 105 ? 11.229 -11.252 4.427 1.00 98.00 105 SER A O 1
ATOM 812 N N . TYR A 1 106 ? 10.618 -9.288 3.521 1.00 98.12 106 TYR A N 1
ATOM 813 C CA . TYR A 1 106 ? 11.803 -9.062 2.703 1.00 98.12 106 TYR A CA 1
ATOM 814 C C . TYR A 1 106 ? 11.885 -7.586 2.327 1.00 98.12 106 TYR A C 1
ATOM 816 O O . TYR A 1 106 ? 10.848 -6.956 2.130 1.00 98.12 106 TYR A O 1
ATOM 824 N N . GLY A 1 107 ? 13.097 -7.062 2.176 1.00 97.00 107 GLY A N 1
ATOM 825 C CA . GLY A 1 107 ? 13.335 -5.710 1.690 1.00 97.00 107 GLY A CA 1
ATOM 826 C C . GLY A 1 107 ? 14.612 -5.670 0.863 1.00 97.00 107 GLY A C 1
ATOM 827 O O . GLY A 1 107 ? 15.660 -6.140 1.313 1.00 97.00 107 GLY A O 1
ATOM 828 N N . LYS A 1 108 ? 14.534 -5.104 -0.345 1.00 96.25 108 LYS A N 1
ATOM 829 C CA . LYS A 1 108 ? 15.704 -4.771 -1.161 1.00 96.25 108 LYS A CA 1
ATOM 830 C C . LYS A 1 108 ? 15.405 -3.645 -2.148 1.00 96.25 108 LYS A C 1
ATOM 832 O O . LYS A 1 108 ? 14.404 -3.691 -2.855 1.00 96.25 108 LYS A O 1
ATOM 837 N N . ILE A 1 109 ? 16.318 -2.677 -2.237 1.00 93.38 109 ILE A N 1
ATOM 838 C CA . ILE A 1 109 ? 16.296 -1.614 -3.250 1.00 93.38 109 ILE A CA 1
ATOM 839 C C . ILE A 1 109 ? 17.078 -2.072 -4.486 1.00 93.38 109 ILE A C 1
ATOM 841 O O . ILE A 1 109 ? 18.195 -2.576 -4.362 1.00 93.38 109 ILE A O 1
ATOM 845 N N . SER A 1 110 ? 16.498 -1.913 -5.680 1.00 87.31 110 SER A N 1
ATOM 846 C CA . SER A 1 110 ? 17.144 -2.285 -6.949 1.00 87.31 110 SER A CA 1
ATOM 847 C C . SER A 1 110 ? 18.180 -1.268 -7.430 1.00 87.31 110 SER A C 1
ATOM 849 O O . SER A 1 110 ? 19.236 -1.657 -7.925 1.00 87.31 110 SER A O 1
ATOM 851 N N . ILE A 1 111 ? 17.861 0.023 -7.320 1.00 82.88 111 ILE A N 1
ATOM 852 C CA . ILE A 1 111 ? 18.624 1.138 -7.893 1.00 82.88 111 ILE A CA 1
ATOM 853 C C . ILE A 1 111 ? 18.815 2.213 -6.828 1.00 82.88 111 ILE A C 1
ATOM 855 O O . ILE A 1 111 ? 17.834 2.680 -6.255 1.00 82.88 111 ILE A O 1
ATOM 859 N N . GLY A 1 112 ? 20.053 2.662 -6.622 1.00 80.88 112 GLY A N 1
ATOM 860 C CA . GLY A 1 112 ? 20.412 3.698 -5.648 1.00 80.88 112 GLY A CA 1
ATOM 861 C C . GLY A 1 112 ? 21.052 3.138 -4.375 1.00 80.88 112 GLY A C 1
ATOM 862 O O . GLY A 1 112 ? 21.325 1.944 -4.272 1.00 80.88 112 GLY A O 1
ATOM 863 N N . SER A 1 113 ? 21.323 4.024 -3.419 1.00 73.38 113 SER A N 1
ATOM 864 C CA . SER A 1 113 ? 21.851 3.695 -2.090 1.00 73.38 113 SER A CA 1
ATOM 865 C C . SER A 1 113 ? 20.742 3.731 -1.039 1.00 73.38 113 SER A C 1
ATOM 867 O O . SER A 1 113 ? 19.837 4.552 -1.147 1.00 73.38 113 SER A O 1
ATOM 869 N N . GLY A 1 114 ? 20.834 2.887 -0.012 1.00 82.06 114 GLY A N 1
ATOM 870 C CA . GLY A 1 114 ? 19.895 2.863 1.116 1.00 82.06 114 GLY A CA 1
ATOM 871 C C . GLY A 1 114 ? 19.485 1.447 1.514 1.00 82.06 114 GLY A C 1
ATOM 872 O O . GLY A 1 114 ? 19.786 0.479 0.811 1.00 82.06 114 GLY A O 1
ATOM 873 N N . SER A 1 115 ? 18.808 1.332 2.654 1.00 90.44 115 SER A N 1
ATOM 874 C CA . SER A 1 115 ? 18.106 0.116 3.062 1.00 90.44 115 SER A CA 1
ATOM 875 C C . SER A 1 115 ? 16.661 0.145 2.558 1.00 90.44 115 SER A C 1
ATOM 877 O O . SER A 1 115 ? 16.100 1.204 2.285 1.00 90.44 115 SER A O 1
ATOM 879 N N . ALA A 1 116 ? 16.056 -1.031 2.420 1.00 93.38 116 ALA A N 1
ATOM 880 C CA . ALA A 1 116 ? 14.629 -1.178 2.143 1.00 93.38 116 ALA A CA 1
ATOM 881 C C . ALA A 1 116 ? 13.884 -1.507 3.442 1.00 93.38 116 ALA A C 1
ATOM 883 O O . ALA A 1 116 ? 13.103 -2.456 3.479 1.00 93.38 116 ALA A O 1
ATOM 884 N N . ASP A 1 117 ? 14.208 -0.807 4.528 1.00 96.62 117 ASP A N 1
ATOM 885 C CA . ASP A 1 117 ? 13.656 -1.126 5.839 1.00 96.62 117 ASP A CA 1
ATOM 886 C C . ASP A 1 117 ? 12.177 -0.752 5.887 1.00 96.62 117 ASP A C 1
ATOM 888 O O . ASP A 1 117 ? 11.762 0.291 5.387 1.00 96.62 117 ASP A O 1
ATOM 892 N N . ALA A 1 118 ? 11.365 -1.585 6.537 1.00 96.75 118 ALA A N 1
ATOM 893 C CA . ALA A 1 118 ? 9.927 -1.337 6.636 1.00 96.75 118 ALA A CA 1
ATOM 894 C C . ALA A 1 118 ? 9.611 -0.003 7.328 1.00 96.75 118 ALA A C 1
ATOM 896 O O . ALA A 1 118 ? 8.590 0.601 7.036 1.00 96.75 118 ALA A O 1
ATOM 897 N N . ALA A 1 119 ? 10.470 0.453 8.244 1.00 97.62 119 ALA A N 1
ATOM 898 C CA . ALA A 1 119 ? 10.291 1.715 8.957 1.00 97.62 119 ALA A CA 1
ATOM 899 C C . ALA A 1 119 ? 10.421 2.948 8.054 1.00 97.62 119 ALA A C 1
ATOM 901 O O . ALA A 1 119 ? 9.860 3.984 8.397 1.00 97.62 119 ALA A O 1
ATOM 902 N N . ASN A 1 120 ? 11.092 2.818 6.905 1.00 97.75 120 ASN A N 1
ATOM 903 C CA . ASN A 1 120 ? 11.269 3.919 5.965 1.00 97.75 120 ASN A CA 1
ATOM 904 C C . ASN A 1 120 ? 9.932 4.386 5.381 1.00 97.75 120 ASN A C 1
ATOM 906 O O . ASN A 1 120 ? 9.801 5.540 5.034 1.00 97.75 120 ASN A O 1
ATOM 910 N N . VAL A 1 121 ? 8.898 3.532 5.337 1.00 98.44 121 VAL A N 1
ATOM 911 C CA . VAL A 1 121 ? 7.579 3.953 4.824 1.00 98.44 121 VAL A CA 1
ATOM 912 C C . VAL A 1 121 ? 6.807 4.874 5.777 1.00 98.44 121 VAL A C 1
ATOM 914 O O . VAL A 1 121 ? 5.656 5.197 5.503 1.00 98.44 121 VAL A O 1
ATOM 917 N N . LEU A 1 122 ? 7.381 5.194 6.940 1.00 98.38 122 LEU A N 1
ATOM 918 C CA . LEU A 1 122 ? 6.753 5.960 8.017 1.00 98.38 122 LEU A CA 1
ATOM 919 C C . LEU A 1 122 ? 7.616 7.150 8.475 1.00 98.38 122 LEU A C 1
ATOM 921 O O . LEU A 1 122 ? 7.300 7.754 9.505 1.00 98.38 122 LEU A O 1
ATOM 925 N N . ASP A 1 123 ? 8.741 7.424 7.811 1.00 97.25 123 ASP A N 1
ATOM 926 C CA . ASP A 1 123 ? 9.728 8.404 8.276 1.00 97.25 123 ASP A CA 1
ATOM 927 C C . ASP A 1 123 ? 9.478 9.829 7.742 1.00 97.25 123 ASP A C 1
ATOM 929 O O . ASP A 1 123 ? 10.012 10.788 8.308 1.00 97.25 123 ASP A O 1
ATOM 933 N N . GLY A 1 124 ? 8.594 9.984 6.748 1.00 96.75 124 GLY A N 1
ATOM 934 C CA . GLY A 1 124 ? 8.256 11.265 6.137 1.00 96.75 124 GLY A CA 1
ATOM 935 C C . GLY A 1 124 ? 9.283 11.753 5.109 1.00 96.75 124 GLY A C 1
ATOM 936 O O . GLY A 1 124 ? 9.226 12.926 4.723 1.00 96.75 124 GLY A O 1
ATOM 937 N N . ASP A 1 125 ? 10.220 10.903 4.688 1.00 95.31 125 ASP A N 1
ATOM 938 C CA . ASP A 1 125 ? 11.181 11.152 3.623 1.00 95.31 125 ASP A CA 1
ATOM 939 C C . ASP A 1 125 ? 10.820 10.356 2.358 1.00 95.31 125 ASP A C 1
ATOM 941 O O . ASP A 1 125 ? 11.174 9.194 2.183 1.00 95.31 125 ASP A O 1
ATOM 945 N N . GLY A 1 126 ? 10.234 11.040 1.370 1.00 92.81 126 GLY A N 1
ATOM 946 C CA . GLY A 1 126 ? 9.853 10.426 0.093 1.00 92.81 126 GLY A CA 1
ATOM 947 C C . GLY A 1 126 ? 11.002 9.783 -0.709 1.00 92.81 126 GLY A C 1
ATOM 948 O O . GLY A 1 126 ? 10.742 9.093 -1.701 1.00 92.81 126 GLY A O 1
ATOM 949 N N . SER A 1 127 ? 12.264 10.015 -0.321 1.00 91.75 127 SER A N 1
ATOM 950 C CA . SER A 1 127 ? 13.450 9.414 -0.937 1.00 91.75 127 SER A CA 1
ATOM 951 C C . SER A 1 127 ? 13.866 8.068 -0.321 1.00 91.75 127 SER A C 1
ATOM 953 O O . SER A 1 127 ? 14.578 7.293 -0.980 1.00 91.75 127 SER A O 1
ATOM 955 N N . THR A 1 128 ? 13.398 7.756 0.890 1.00 95.75 128 THR A N 1
ATOM 956 C CA . THR A 1 128 ? 13.508 6.438 1.528 1.00 95.75 128 THR A CA 1
ATOM 957 C C . THR A 1 128 ? 12.218 5.647 1.279 1.00 95.75 128 THR A C 1
ATOM 959 O O . THR A 1 128 ? 11.273 6.133 0.661 1.00 95.75 128 THR A O 1
ATOM 962 N N . GLY A 1 129 ? 12.239 4.346 1.575 1.00 96.69 129 GLY A N 1
ATOM 963 C CA . GLY A 1 129 ? 11.071 3.501 1.354 1.00 96.69 129 GLY A CA 1
ATOM 964 C C . GLY A 1 129 ? 11.375 2.013 1.311 1.00 96.69 129 GLY A C 1
ATOM 965 O O . GLY A 1 129 ? 12.478 1.555 1.630 1.00 96.69 129 GLY A O 1
ATOM 966 N N . TRP A 1 130 ? 10.370 1.256 0.883 1.00 98.12 130 TRP A N 1
ATOM 967 C CA . TRP A 1 130 ? 10.382 -0.198 0.799 1.00 98.12 130 TRP A CA 1
ATOM 968 C C . TRP A 1 130 ? 10.191 -0.689 -0.641 1.00 98.12 130 TRP A C 1
ATOM 970 O O . TRP A 1 130 ? 9.389 -0.156 -1.407 1.00 98.12 130 TRP A O 1
ATOM 980 N N . GLY A 1 131 ? 10.916 -1.749 -0.989 1.00 97.38 131 GLY A N 1
ATOM 981 C CA . GLY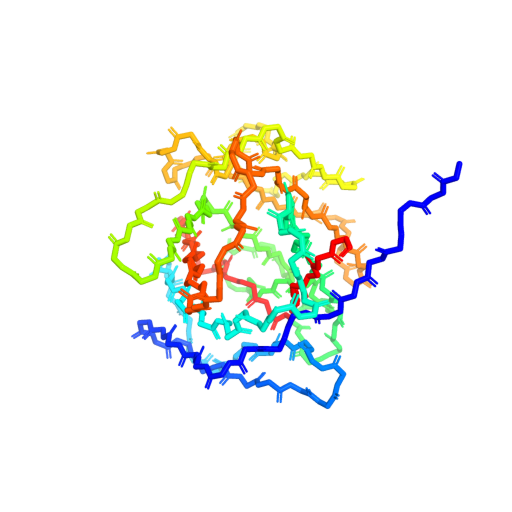 A 1 131 ? 10.824 -2.461 -2.261 1.00 97.38 131 GLY A CA 1
ATOM 982 C C . GLY A 1 131 ? 11.264 -3.913 -2.086 1.00 97.38 131 GLY A C 1
ATOM 983 O O . GLY A 1 131 ? 11.858 -4.279 -1.064 1.00 97.38 131 GLY A O 1
ATOM 984 N N . THR A 1 132 ? 10.972 -4.760 -3.072 1.00 97.44 132 THR A N 1
ATOM 985 C CA . THR A 1 132 ? 11.254 -6.208 -3.012 1.00 97.44 132 THR A CA 1
ATOM 986 C C . THR A 1 132 ? 12.077 -6.684 -4.201 1.00 97.44 132 THR A C 1
ATOM 988 O O . THR A 1 132 ? 11.886 -7.798 -4.691 1.00 97.44 132 THR A O 1
ATOM 991 N N . ALA A 1 133 ? 12.993 -5.841 -4.673 1.00 94.94 133 A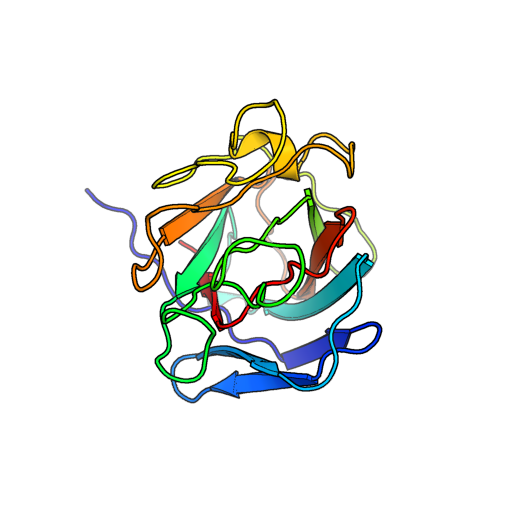LA A N 1
ATOM 992 C CA . ALA A 1 133 ? 13.836 -6.134 -5.821 1.00 94.94 133 ALA A CA 1
ATOM 993 C C . ALA A 1 133 ? 14.525 -7.502 -5.704 1.00 94.94 133 ALA A C 1
ATOM 995 O O . ALA A 1 133 ? 14.971 -7.893 -4.624 1.00 94.94 133 ALA A O 1
ATOM 996 N N . GLN A 1 134 ? 14.695 -8.195 -6.832 1.00 95.25 134 GLN A N 1
ATOM 997 C CA . GLN A 1 134 ? 15.223 -9.569 -6.917 1.00 95.25 134 GLN A CA 1
ATOM 998 C C . GLN A 1 134 ? 14.296 -10.672 -6.400 1.00 95.25 134 GLN A C 1
ATOM 1000 O O . GLN A 1 134 ? 14.695 -11.836 -6.412 1.00 95.25 134 GLN A O 1
ATOM 1005 N N . ARG A 1 135 ? 13.081 -10.328 -5.974 1.00 97.00 135 ARG A N 1
ATOM 1006 C CA . ARG A 1 135 ? 11.995 -11.275 -5.698 1.00 97.00 135 ARG A CA 1
ATOM 1007 C C . ARG A 1 135 ? 10.785 -10.982 -6.573 1.00 97.00 135 ARG A C 1
ATOM 1009 O O . ARG A 1 135 ? 9.641 -11.037 -6.124 1.00 97.00 135 ARG A O 1
ATOM 1016 N N . GLU A 1 136 ? 11.054 -10.615 -7.822 1.00 96.75 136 GLU A N 1
ATOM 1017 C CA . GLU A 1 136 ? 9.996 -10.482 -8.811 1.00 96.75 136 GLU A CA 1
ATOM 1018 C C . GLU A 1 136 ? 9.257 -11.821 -8.974 1.00 96.75 136 GLU A C 1
ATOM 1020 O O . GLU A 1 136 ? 9.871 -12.887 -8.923 1.00 96.75 136 GLU A O 1
ATOM 1025 N N . GLY A 1 137 ? 7.933 -11.777 -9.126 1.00 97.94 137 GLY A N 1
ATOM 1026 C CA . GLY A 1 137 ? 7.096 -12.978 -9.179 1.00 97.94 137 GLY A CA 1
ATOM 1027 C C . GLY A 1 137 ? 6.848 -13.659 -7.823 1.00 97.94 137 GLY A C 1
ATOM 1028 O O . GLY A 1 137 ? 6.169 -14.685 -7.782 1.00 97.94 137 GLY A O 1
ATOM 1029 N N . GLU A 1 138 ? 7.309 -13.086 -6.705 1.00 98.50 138 GLU A N 1
ATOM 1030 C CA . GLU A 1 138 ? 7.048 -13.603 -5.356 1.00 98.50 138 GLU A CA 1
ATOM 1031 C C . GLU A 1 138 ? 6.146 -12.678 -4.527 1.00 98.50 138 GLU A C 1
ATOM 1033 O O . GLU A 1 138 ? 6.206 -11.449 -4.612 1.00 98.50 138 GLU A O 1
ATOM 1038 N N . ALA A 1 139 ? 5.335 -13.280 -3.653 1.00 98.50 139 ALA A N 1
ATOM 1039 C CA . ALA A 1 139 ? 4.540 -12.535 -2.685 1.00 98.50 139 ALA A CA 1
ATOM 1040 C C . ALA A 1 139 ? 5.399 -12.092 -1.493 1.00 98.50 139 ALA A C 1
ATOM 1042 O O . ALA A 1 139 ? 6.177 -12.872 -0.941 1.00 98.50 139 ALA A O 1
ATOM 1043 N N . ASN A 1 140 ? 5.210 -10.852 -1.053 1.00 98.62 140 ASN A N 1
ATOM 1044 C CA . ASN A 1 140 ? 5.857 -10.298 0.134 1.00 98.62 140 ASN A CA 1
ATOM 1045 C C . ASN A 1 140 ? 4.854 -9.480 0.946 1.00 98.62 140 ASN A C 1
ATOM 1047 O O . ASN A 1 140 ? 3.746 -9.194 0.496 1.00 98.62 140 ASN A O 1
ATOM 1051 N N . GLN A 1 141 ? 5.224 -9.116 2.169 1.00 98.62 141 GLN A N 1
ATOM 1052 C CA . GLN A 1 141 ? 4.338 -8.367 3.050 1.00 98.62 141 GLN A CA 1
ATOM 1053 C C . GLN A 1 141 ? 5.099 -7.354 3.895 1.00 98.62 141 GLN A C 1
ATOM 1055 O O . GLN A 1 141 ? 6.233 -7.611 4.308 1.00 98.62 141 GLN A O 1
ATOM 1060 N N . LEU A 1 142 ? 4.418 -6.256 4.202 1.00 98.69 142 LEU A N 1
ATOM 1061 C CA . LEU A 1 142 ? 4.807 -5.251 5.179 1.00 98.69 142 LEU A CA 1
ATOM 1062 C C . LEU A 1 142 ? 3.688 -5.139 6.219 1.00 98.69 142 LEU A C 1
ATOM 1064 O O . LEU A 1 142 ? 2.508 -5.099 5.878 1.00 98.69 142 LEU A O 1
ATOM 1068 N N . VAL A 1 143 ? 4.049 -5.138 7.497 1.00 98.69 143 VAL A N 1
ATOM 1069 C CA . VAL A 1 143 ? 3.127 -5.002 8.626 1.00 98.69 143 VAL A CA 1
ATOM 1070 C C . VAL A 1 143 ? 3.469 -3.727 9.376 1.00 98.69 143 VAL A C 1
ATOM 1072 O O . VAL A 1 143 ? 4.627 -3.530 9.729 1.00 98.69 143 VAL A O 1
ATOM 1075 N N . VAL A 1 144 ? 2.461 -2.906 9.654 1.00 98.56 144 VAL A N 1
ATOM 1076 C CA . VAL A 1 144 ? 2.545 -1.745 10.547 1.00 98.56 144 VAL A CA 1
ATOM 1077 C C . VAL A 1 144 ? 1.569 -1.923 11.698 1.00 98.56 144 VAL A C 1
ATOM 1079 O O . VAL A 1 144 ? 0.431 -2.357 11.508 1.00 98.56 144 VAL A O 1
ATOM 1082 N N . ASN A 1 145 ? 1.999 -1.567 12.899 1.00 98.44 145 ASN A N 1
ATOM 1083 C CA . ASN A 1 145 ? 1.126 -1.512 14.059 1.00 98.44 145 ASN A CA 1
ATOM 1084 C C . ASN A 1 145 ? 0.513 -0.119 14.164 1.00 98.44 145 ASN A C 1
ATOM 1086 O O . ASN A 1 145 ? 1.114 0.875 13.759 1.00 98.44 145 ASN A O 1
ATOM 1090 N N . LEU A 1 146 ? -0.671 -0.036 14.753 1.00 98.12 146 LEU A N 1
ATOM 1091 C CA . LEU A 1 146 ? -1.245 1.235 15.163 1.00 98.12 146 LEU A CA 1
ATOM 1092 C C . LEU A 1 146 ? -0.752 1.532 16.579 1.00 98.12 146 LEU A C 1
ATOM 1094 O O . LEU A 1 146 ? -0.752 0.640 17.431 1.00 98.12 146 LEU A O 1
ATOM 1098 N N . SER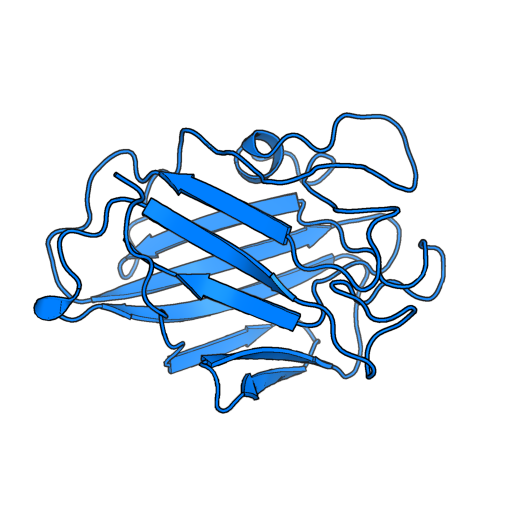 A 1 147 ? -0.322 2.768 16.847 1.00 96.94 147 SER A N 1
ATOM 1099 C CA . SER A 1 147 ? 0.107 3.139 18.203 1.00 96.94 147 SER A CA 1
ATOM 1100 C C . SER A 1 147 ? -1.041 3.055 19.209 1.00 96.94 147 SER A C 1
ATOM 1102 O O . SER A 1 147 ? -0.813 2.754 20.377 1.00 96.94 147 SER A O 1
ATOM 1104 N N . GLU A 1 148 ? -2.265 3.301 18.740 1.00 97.19 148 GLU A N 1
ATOM 1105 C CA . GLU A 1 148 ? -3.508 3.144 19.487 1.00 97.19 148 GLU A CA 1
ATOM 1106 C C . GLU A 1 148 ? -4.495 2.311 18.658 1.00 97.19 148 GLU A C 1
ATOM 1108 O O . GLU A 1 148 ? -4.652 2.577 17.463 1.00 97.19 148 GLU A O 1
ATOM 1113 N N . PRO A 1 149 ? -5.167 1.303 19.244 1.00 97.31 149 PRO A N 1
ATOM 1114 C CA . PRO A 1 149 ? -6.153 0.523 18.511 1.00 97.31 149 PRO A CA 1
ATOM 1115 C C . PRO A 1 149 ? -7.325 1.387 18.041 1.00 97.31 149 PRO A C 1
ATOM 1117 O O . PRO A 1 149 ? -7.875 2.168 18.817 1.00 97.31 149 PRO A O 1
ATOM 1120 N N . ILE A 1 150 ? -7.792 1.170 16.811 1.00 97.06 150 ILE A N 1
ATOM 1121 C CA . ILE A 1 150 ? -9.099 1.693 16.400 1.00 97.06 150 ILE A CA 1
ATOM 1122 C C . ILE A 1 150 ? -10.162 0.832 17.078 1.00 97.06 150 ILE A C 1
ATOM 1124 O O . ILE A 1 150 ? -10.172 -0.393 16.935 1.00 97.06 150 ILE A O 1
ATOM 1128 N N . THR A 1 151 ? -11.049 1.480 17.829 1.00 96.19 151 THR A N 1
ATOM 1129 C CA . THR A 1 151 ? -12.117 0.840 18.616 1.00 96.19 151 THR A CA 1
ATOM 1130 C C . THR A 1 151 ? -13.520 1.267 18.194 1.00 96.19 151 THR A C 1
ATOM 1132 O O . THR A 1 151 ? -14.495 0.698 18.681 1.00 96.19 151 THR A O 1
ATOM 1135 N N . GLY A 1 152 ? -13.633 2.232 17.279 1.00 93.50 152 GLY A N 1
ATOM 1136 C CA . GLY A 1 152 ? -14.891 2.686 16.693 1.00 93.50 152 GLY A CA 1
ATOM 1137 C C . GLY A 1 152 ? -15.004 2.302 15.222 1.00 93.50 152 GLY A C 1
ATOM 1138 O O . GLY A 1 152 ? -14.000 2.192 14.519 1.00 93.50 152 GLY A O 1
ATOM 1139 N N . SER A 1 153 ? -16.236 2.110 14.759 1.00 94.12 153 SER A N 1
ATOM 1140 C CA . SER A 1 153 ? -16.523 1.950 13.334 1.00 94.12 153 SER A CA 1
ATOM 1141 C C . SER A 1 153 ? -16.315 3.253 12.574 1.00 94.12 153 SER A C 1
ATOM 1143 O O . SER A 1 153 ? -16.490 4.340 13.126 1.00 94.12 153 SER A O 1
ATOM 1145 N N . GLY A 1 154 ? -15.981 3.138 11.294 1.00 95.06 154 GLY A N 1
ATOM 1146 C CA . GLY A 1 154 ? -15.782 4.281 10.413 1.00 95.06 154 GLY A CA 1
ATOM 1147 C C . GLY A 1 154 ? -14.917 3.933 9.213 1.00 95.06 154 GLY A C 1
ATOM 1148 O O . GLY A 1 154 ? -14.481 2.794 9.051 1.00 95.06 154 GLY A O 1
ATOM 1149 N N . ASP A 1 155 ? -14.660 4.935 8.385 1.00 98.00 155 ASP A N 1
ATOM 1150 C CA . ASP A 1 155 ? -13.847 4.775 7.188 1.00 98.00 155 ASP A CA 1
ATOM 1151 C C . ASP A 1 155 ? -12.368 4.950 7.530 1.00 98.00 155 ASP A C 1
ATOM 1153 O O . ASP A 1 155 ? -11.907 6.052 7.842 1.00 98.00 155 ASP A O 1
ATOM 1157 N N . LEU A 1 156 ? -11.621 3.847 7.459 1.00 98.56 156 LEU A N 1
ATOM 1158 C CA . LEU A 1 156 ? -10.165 3.856 7.463 1.00 98.56 156 LEU A CA 1
ATOM 1159 C C . LEU A 1 156 ? -9.685 4.218 6.058 1.00 98.56 156 LEU A C 1
ATOM 1161 O O . LEU A 1 156 ? -9.889 3.460 5.113 1.00 98.56 156 LEU A O 1
ATOM 1165 N N . THR A 1 157 ? -9.013 5.352 5.925 1.00 98.81 157 THR A N 1
ATOM 1166 C CA . THR A 1 157 ? -8.342 5.743 4.685 1.00 98.81 157 THR A CA 1
ATOM 1167 C C . THR A 1 157 ? -6.849 5.497 4.823 1.00 98.81 157 THR A C 1
ATOM 1169 O O . THR A 1 157 ? -6.253 5.913 5.814 1.00 98.81 157 THR A O 1
ATOM 1172 N N . ILE A 1 158 ? -6.261 4.815 3.845 1.00 98.88 158 ILE A N 1
ATOM 1173 C CA . ILE A 1 158 ? -4.823 4.560 3.734 1.00 98.88 158 ILE A CA 1
ATOM 1174 C C . ILE A 1 158 ? -4.322 5.261 2.476 1.00 98.88 158 ILE A C 1
ATOM 1176 O O . ILE A 1 158 ? -4.911 5.091 1.407 1.00 98.88 158 ILE A O 1
ATOM 1180 N N . GLU A 1 159 ? -3.227 6.002 2.595 1.00 98.88 159 GLU A N 1
ATOM 1181 C CA . GLU A 1 159 ? -2.526 6.590 1.456 1.00 98.88 159 GLU A CA 1
ATOM 1182 C C . GLU A 1 159 ? -1.172 5.913 1.269 1.00 98.88 159 GLU A C 1
ATOM 1184 O O . GLU A 1 159 ? -0.436 5.708 2.235 1.00 98.88 159 GLU A O 1
ATOM 1189 N N . LEU A 1 160 ? -0.861 5.558 0.022 1.00 98.94 160 LEU A N 1
ATOM 1190 C CA . LEU A 1 160 ? 0.411 4.977 -0.393 1.00 98.94 160 LEU A CA 1
ATOM 1191 C C . LEU A 1 160 ? 1.067 5.896 -1.419 1.00 98.94 160 LEU A C 1
ATOM 1193 O O . LEU A 1 160 ? 0.528 6.084 -2.513 1.00 98.94 160 LEU A O 1
ATOM 1197 N N . LEU A 1 161 ? 2.234 6.433 -1.074 1.00 98.81 161 LEU A N 1
ATOM 1198 C CA . LEU A 1 161 ? 3.045 7.254 -1.964 1.00 98.81 161 LEU A CA 1
ATOM 1199 C C . LEU A 1 161 ? 4.145 6.408 -2.596 1.00 98.81 161 LEU A C 1
ATOM 1201 O O . LEU A 1 161 ? 4.918 5.755 -1.898 1.00 98.81 161 LEU A O 1
ATOM 1205 N N . PHE A 1 162 ? 4.259 6.490 -3.914 1.00 98.25 162 PHE A N 1
ATOM 1206 C CA . PHE A 1 162 ? 5.348 5.904 -4.683 1.00 98.25 162 PHE A CA 1
ATOM 1207 C C . PHE A 1 162 ? 6.109 7.035 -5.357 1.00 98.25 162 PHE A C 1
ATOM 1209 O O . PHE A 1 162 ? 5.639 7.570 -6.361 1.00 98.25 162 PHE A O 1
ATOM 1216 N N . GLU A 1 163 ? 7.258 7.421 -4.806 1.00 94.25 163 GLU A N 1
ATOM 1217 C CA . GLU A 1 163 ? 8.055 8.534 -5.314 1.00 94.25 163 GLU A CA 1
ATOM 1218 C C . GLU A 1 163 ? 9.481 8.083 -5.639 1.00 94.25 163 GLU A C 1
ATOM 1220 O O . GLU A 1 163 ? 10.242 7.619 -4.790 1.00 94.25 163 GLU A O 1
ATOM 1225 N N . ARG A 1 164 ? 9.855 8.193 -6.915 1.00 91.38 164 ARG A N 1
ATOM 1226 C CA . ARG A 1 164 ? 11.198 7.856 -7.398 1.00 91.38 164 ARG A CA 1
ATOM 1227 C C . ARG A 1 164 ? 11.538 8.721 -8.613 1.00 91.38 164 ARG A C 1
ATOM 1229 O O . ARG A 1 164 ? 10.689 9.373 -9.207 1.00 91.38 164 ARG A O 1
ATOM 1236 N N . HIS A 1 165 ? 12.792 8.682 -9.060 1.00 91.19 165 HIS A N 1
ATOM 1237 C CA . HIS A 1 165 ? 13.209 9.321 -10.316 1.00 91.1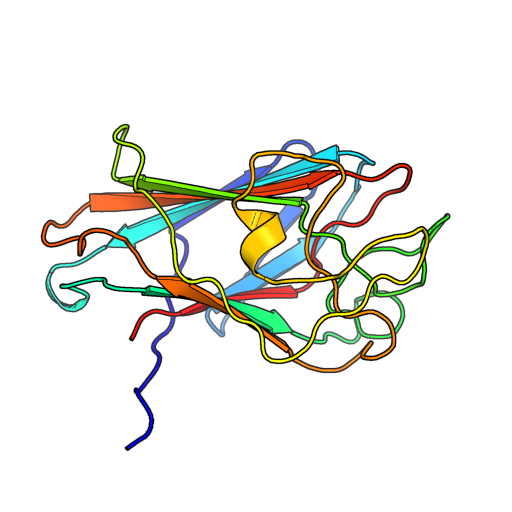9 165 HIS A CA 1
ATOM 1238 C C . HIS A 1 165 ? 12.727 8.570 -11.580 1.00 91.19 165 HIS A C 1
ATOM 1240 O O . HIS A 1 165 ? 12.996 9.023 -12.694 1.00 91.19 165 HIS A O 1
ATOM 1246 N N . PHE A 1 166 ? 11.997 7.463 -11.420 1.00 92.88 166 PHE A N 1
ATOM 1247 C CA . PHE A 1 166 ? 11.316 6.684 -12.460 1.00 92.88 166 PHE A CA 1
ATOM 1248 C C . PHE A 1 166 ? 9.954 6.188 -11.942 1.00 92.88 166 PHE A C 1
ATOM 1250 O O . PHE A 1 166 ? 9.661 6.298 -10.757 1.00 92.88 166 PHE A O 1
ATOM 1257 N N . ALA A 1 167 ? 9.100 5.661 -12.818 1.00 95.81 167 ALA A N 1
ATOM 1258 C CA . ALA A 1 167 ? 7.780 5.163 -12.428 1.00 95.81 167 ALA A CA 1
ATOM 1259 C C . ALA A 1 167 ? 7.870 3.800 -11.719 1.00 95.81 167 ALA A C 1
ATOM 1261 O O . ALA A 1 167 ? 8.356 2.840 -12.318 1.00 95.81 167 ALA A O 1
ATOM 1262 N N . ALA A 1 168 ? 7.402 3.718 -10.466 1.00 96.38 168 ALA A N 1
ATOM 1263 C CA . ALA A 1 168 ? 7.625 2.554 -9.598 1.00 96.38 168 ALA A CA 1
ATOM 1264 C C . ALA A 1 168 ? 6.491 2.258 -8.593 1.00 96.38 168 ALA A C 1
ATOM 1266 O O . ALA A 1 168 ? 6.751 1.871 -7.454 1.00 96.38 168 ALA A O 1
ATOM 1267 N N . SER A 1 169 ? 5.228 2.431 -8.981 1.00 98.06 169 SER A N 1
ATOM 1268 C CA . SER A 1 169 ? 4.084 2.091 -8.125 1.00 98.06 169 SER A CA 1
ATOM 1269 C C . SER A 1 169 ? 3.759 0.590 -8.088 1.00 98.06 169 SER A C 1
ATOM 1271 O O . SER A 1 169 ? 4.249 -0.204 -8.900 1.00 98.06 169 SER A O 1
ATOM 1273 N N . LEU A 1 170 ? 2.957 0.178 -7.099 1.00 98.56 170 LEU A N 1
ATOM 1274 C CA . LEU A 1 170 ? 2.523 -1.215 -6.938 1.00 98.56 170 LEU A CA 1
ATOM 1275 C C . LEU A 1 170 ? 1.601 -1.677 -8.066 1.00 98.56 170 LEU A C 1
ATOM 1277 O O . LEU A 1 170 ? 0.787 -0.907 -8.571 1.00 98.56 170 LEU A O 1
ATOM 1281 N N . GLY A 1 171 ? 1.717 -2.959 -8.421 1.00 98.69 171 GLY A N 1
ATOM 1282 C CA . GLY A 1 171 ? 0.937 -3.626 -9.461 1.00 98.69 171 GLY A CA 1
ATOM 1283 C C . GLY A 1 171 ? -0.230 -4.430 -8.911 1.00 98.69 171 GLY A C 1
ATOM 1284 O O . GLY A 1 171 ? -1.369 -4.164 -9.276 1.00 98.69 171 GLY A O 1
ATOM 1285 N N . ARG A 1 172 ? 0.024 -5.382 -8.007 1.00 98.81 172 ARG A N 1
ATOM 1286 C CA . ARG A 1 172 ? -1.035 -6.114 -7.298 1.00 98.81 172 ARG A CA 1
ATOM 1287 C C . ARG A 1 172 ? -0.730 -6.188 -5.815 1.00 98.81 172 ARG A C 1
ATOM 1289 O O . ARG A 1 172 ? 0.373 -6.555 -5.415 1.00 98.81 172 ARG A O 1
ATOM 1296 N N . PHE A 1 173 ? -1.710 -5.839 -4.996 1.00 98.88 173 PHE A N 1
ATOM 1297 C CA . PHE A 1 173 ? -1.534 -5.764 -3.551 1.00 98.88 173 PHE A CA 1
ATOM 1298 C C . PHE A 1 173 ? -2.865 -5.907 -2.810 1.00 98.88 173 PHE A C 1
ATOM 1300 O O . PHE A 1 173 ? -3.923 -5.891 -3.420 1.00 98.88 173 PHE A O 1
ATOM 1307 N N . GLY A 1 174 ? -2.852 -6.061 -1.493 1.00 98.69 174 GLY A N 1
ATOM 1308 C CA . GLY A 1 174 ? -4.062 -6.115 -0.678 1.00 98.69 174 GLY A CA 1
ATOM 1309 C C . GLY A 1 174 ? -3.774 -5.796 0.779 1.00 98.69 174 GLY A C 1
ATOM 1310 O O . GLY A 1 174 ? -2.624 -5.826 1.209 1.00 98.69 174 GLY A O 1
ATOM 1311 N N . PHE A 1 175 ? -4.822 -5.503 1.546 1.00 98.69 175 PHE A N 1
ATOM 1312 C CA . PHE A 1 175 ? -4.699 -5.215 2.972 1.00 98.69 175 PHE A CA 1
ATOM 1313 C C . PHE A 1 175 ? -5.365 -6.287 3.825 1.00 98.69 175 PHE A C 1
ATOM 1315 O O . PHE A 1 175 ? -6.454 -6.780 3.515 1.00 98.69 175 PHE A O 1
ATOM 1322 N N . ARG A 1 176 ? -4.715 -6.633 4.937 1.00 98.25 176 ARG A N 1
ATOM 1323 C CA . ARG A 1 176 ? -5.257 -7.514 5.969 1.00 98.25 176 ARG A CA 1
ATOM 1324 C C . ARG A 1 176 ? -5.231 -6.849 7.336 1.00 98.25 176 ARG A C 1
ATOM 1326 O O . ARG A 1 176 ? -4.375 -6.015 7.627 1.00 98.25 176 ARG A O 1
ATOM 1333 N N . ARG A 1 177 ? -6.126 -7.326 8.192 1.00 96.75 177 ARG A N 1
ATOM 1334 C CA . ARG A 1 177 ? -6.152 -7.079 9.635 1.00 96.75 177 ARG A CA 1
ATOM 1335 C C . ARG A 1 177 ? -5.949 -8.380 10.417 1.00 96.75 177 ARG A C 1
ATOM 1337 O O . ARG A 1 177 ? -6.248 -9.438 9.853 1.00 96.75 177 ARG A O 1
ATOM 1344 N N . PRO A 1 178 ? -5.473 -8.325 11.668 1.00 94.88 178 PRO A N 1
ATOM 1345 C CA . PRO A 1 178 ? -5.484 -9.482 12.559 1.00 94.88 178 PRO A CA 1
ATOM 1346 C C . PRO A 1 178 ? -6.910 -9.901 12.984 1.00 94.88 178 PRO A C 1
ATOM 1348 O O . PRO A 1 178 ? -7.899 -9.198 12.639 1.00 94.88 178 PRO A O 1
#

pLDDT: mean 96.1, std 5.3, range [48.53, 98.94]

Organism: NCBI:txid124

Secondary structure (DSSP, 8-state):
-PPP-EEEPPSEEEESS-EEEE-TTS-EEEES---SEEEEEEEEEE-GGGPSEEEEEEEE---TTSGGG-SB---SSSPTT---B-EEEEEETTEEE-EEEEEES--B-SSSSS---GGGGGSS-TTS-B-BTT-TTS-EEEEEEEEEEE-S-EEEEEEEEEE-SS---BSEEEEEE-

Sequence (178 aa):
NATLWRTLKASKLETNLPKLETLADGSIFSSGDITKRDMFTLTFPIDPSQLPLTALRLEVLPDERLPAGGPGRSYYEGRQGDFFLSEMTAKVGEQPIKLTAASHSYGKISIGSGSADAANVLDGDGSTGWGTAQREGEANQLVVNLSEPITGSGDLTIELLFERHFAASLGRFGFRRP

Foldseek 3Di:
DDDDKDFFAFPDKDKPFWDWDQDPVRKIFTDDDFWLKMKIKTKTWDDQVQPQFWKKKKKQAFDPVFFLRAQKNDDPPDDGRKAWFQAKWKDFPPHTWQWDDKQKPAFDDDDDDDTQGRCRRRPPDSAHHGMHPPQRNDMMMMMITTPDTDNDTGMMMMMTITHDPGGGHGGIIGMITD

Radius of gyration: 15.1 Å; chains: 1; bounding box: 40×33×38 Å